Protein AF-A0A0C2FC35-F1 (afdb_monomer)

pLDDT: mean 86.85, std 11.33, range [44.44, 96.62]

Sequence (78 aa):
MAQRFTDEMVFTLQCVSCQADLRTSIAAQVVIGHYNGGQLAAFRGQCARQACGRTEVLQGAEDVLPLEERIAEWEAMG

Secondary structure (DSSP, 8-state):
---SS-HHHHBTSB-TTT--BSTT--S-EEEEEEETTEEEEEETTHHHHHHHT-SSTTTTPPPPPPHHHHHHHHHTT-

Radius of gyration: 11.83 Å; Cα contacts (8 Å, |Δi|>4): 125; chains: 1; bounding box: 30×32×28 Å

Organism: NCBI:txid183763

Foldseek 3Di:
DPDLDDVCQQLVQAASQPRDGPLPDPAFKFFLDHDPNGTGIHGPPPSSCVVNVHPPCNVPTHGDDDSVVSVVVVVVVD

Solvent-accessible surface area (backbone atoms only — not comparable to full-atom values): 4624 Å² total; per-residue (Å²): 130,84,76,92,63,55,68,52,24,33,46,39,42,20,22,74,59,76,66,47,63,48,82,83,47,90,67,60,55,27,38,77,50,74,49,98,91,27,45,29,24,18,43,62,59,68,37,37,27,64,67,65,75,37,90,67,66,74,72,87,43,49,71,59,76,57,68,69,56,37,50,51,58,53,61,72,74,112

Mean predicted aligned error: 4.65 Å

Structure (mmCIF, N/CA/C/O backbone):
data_AF-A0A0C2FC35-F1
#
_entry.id   AF-A0A0C2FC35-F1
#
loop_
_atom_site.group_PDB
_atom_site.id
_atom_site.type_symbol
_atom_site.label_atom_id
_atom_site.label_alt_id
_atom_site.label_comp_id
_atom_site.label_asym_id
_atom_site.label_entity_id
_atom_site.label_seq_id
_atom_site.pdbx_PDB_ins_code
_atom_site.Cartn_x
_atom_site.Cartn_y
_atom_site.Cartn_z
_atom_site.occupancy
_atom_site.B_iso_or_equiv
_atom_site.auth_seq_id
_atom_site.auth_comp_id
_atom_site.auth_asym_id
_atom_site.auth_atom_id
_atom_site.pdbx_PDB_model_num
ATOM 1 N N . MET A 1 1 ? -2.967 -20.013 10.195 1.00 44.44 1 MET A N 1
ATOM 2 C CA . MET A 1 1 ? -1.891 -19.472 9.334 1.00 44.44 1 MET A CA 1
ATOM 3 C C . MET A 1 1 ? -1.587 -18.073 9.830 1.00 44.44 1 MET A C 1
ATOM 5 O O . MET A 1 1 ? -2.537 -17.334 10.032 1.00 44.44 1 MET A O 1
ATOM 9 N N . ALA A 1 2 ? -0.323 -17.727 10.089 1.00 52.34 2 ALA A N 1
ATOM 10 C CA . ALA A 1 2 ? 0.028 -16.339 10.392 1.00 52.34 2 ALA A CA 1
ATOM 11 C C . ALA A 1 2 ? -0.233 -15.492 9.139 1.00 52.34 2 ALA A C 1
ATOM 13 O O . ALA A 1 2 ? 0.208 -15.866 8.049 1.00 52.34 2 ALA A O 1
ATOM 14 N N . GLN A 1 3 ? -0.998 -14.413 9.276 1.00 60.62 3 GLN A N 1
ATOM 15 C CA . GLN A 1 3 ? -1.282 -13.514 8.164 1.00 60.62 3 GLN A CA 1
ATOM 16 C C . GLN A 1 3 ? 0.025 -12.826 7.759 1.00 60.62 3 GLN A C 1
ATOM 18 O O . GLN A 1 3 ? 0.739 -12.283 8.599 1.00 60.62 3 GLN A O 1
ATOM 23 N N . ARG A 1 4 ? 0.388 -12.931 6.478 1.00 81.75 4 ARG A N 1
ATOM 24 C CA . ARG A 1 4 ? 1.663 -12.408 5.959 1.00 81.75 4 ARG A CA 1
ATOM 25 C C . ARG A 1 4 ? 1.660 -10.880 5.833 1.00 81.75 4 ARG A C 1
ATOM 27 O O . ARG A 1 4 ? 2.730 -10.281 5.866 1.00 81.75 4 ARG A O 1
ATOM 34 N N . PHE A 1 5 ? 0.481 -10.282 5.680 1.00 90.06 5 PHE A N 1
ATOM 35 C CA . PHE A 1 5 ? 0.270 -8.847 5.511 1.00 90.06 5 PHE A CA 1
ATOM 36 C C . PHE A 1 5 ? -0.775 -8.372 6.516 1.00 90.06 5 PHE A C 1
ATOM 38 O O . PHE A 1 5 ? -1.750 -9.085 6.753 1.00 90.06 5 PHE A O 1
ATOM 45 N N . THR A 1 6 ? -0.546 -7.207 7.116 1.00 93.06 6 THR A N 1
ATOM 46 C CA . THR A 1 6 ? -1.531 -6.559 7.990 1.00 93.06 6 THR A CA 1
ATOM 47 C C . THR A 1 6 ? -2.698 -6.043 7.163 1.00 93.06 6 THR A C 1
ATOM 49 O O . THR A 1 6 ? -2.565 -5.862 5.949 1.00 93.06 6 THR A O 1
ATOM 52 N N . ASP A 1 7 ? -3.828 -5.772 7.805 1.00 93.12 7 ASP A N 1
ATOM 53 C CA . ASP A 1 7 ? -4.964 -5.205 7.091 1.00 93.12 7 ASP A CA 1
ATOM 54 C C . ASP A 1 7 ? -4.588 -3.815 6.537 1.00 93.12 7 ASP A C 1
ATOM 56 O O . ASP A 1 7 ? -4.829 -3.543 5.366 1.00 93.12 7 ASP A O 1
ATOM 60 N N . GLU A 1 8 ? -3.816 -2.992 7.257 1.00 94.50 8 GLU A N 1
ATOM 61 C CA . GLU A 1 8 ? -3.312 -1.711 6.735 1.00 94.50 8 GLU A CA 1
ATOM 62 C C . GLU A 1 8 ? -2.480 -1.860 5.451 1.00 94.50 8 GLU A C 1
ATOM 64 O O . GLU A 1 8 ? -2.489 -0.968 4.604 1.00 94.50 8 GLU A O 1
ATOM 69 N N . MET A 1 9 ? -1.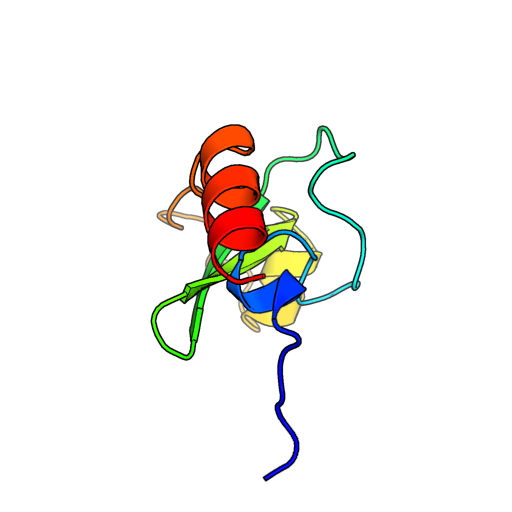765 -2.973 5.265 1.00 95.31 9 MET A N 1
ATOM 70 C CA . MET A 1 9 ? -1.068 -3.255 4.005 1.00 95.31 9 MET A CA 1
ATOM 71 C C . MET A 1 9 ? -2.036 -3.614 2.872 1.00 95.31 9 MET A C 1
ATOM 73 O O . MET A 1 9 ? -1.778 -3.238 1.731 1.00 95.31 9 MET A O 1
ATOM 77 N N . VAL A 1 10 ? -3.128 -4.321 3.180 1.00 93.94 10 VAL A N 1
ATOM 78 C CA . VAL A 1 10 ? -4.170 -4.761 2.230 1.00 93.94 10 VAL A CA 1
ATOM 79 C C . VAL A 1 10 ? -5.080 -3.612 1.787 1.00 93.94 10 VAL A C 1
ATOM 81 O O . VAL A 1 10 ? -5.554 -3.606 0.654 1.00 93.94 10 VAL A O 1
ATOM 84 N N . PHE A 1 11 ? -5.259 -2.601 2.637 1.00 94.06 11 PHE A N 1
ATOM 85 C CA . PHE A 1 11 ? -5.899 -1.328 2.280 1.00 94.06 11 PHE A CA 1
ATOM 86 C C . PHE A 1 11 ? -4.898 -0.309 1.728 1.00 94.06 11 PHE A C 1
ATOM 88 O O . 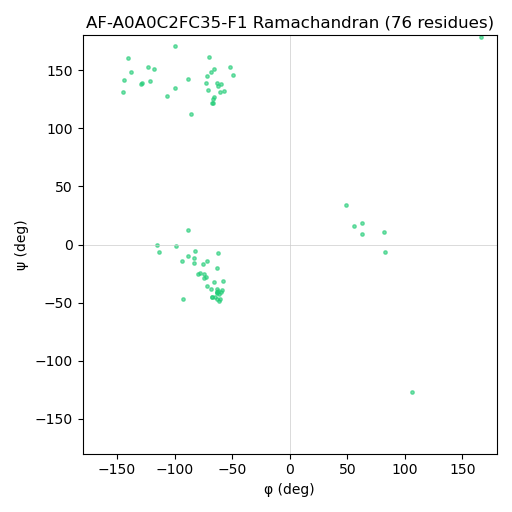PHE A 1 11 ? -5.189 0.879 1.598 1.00 94.06 11 PHE A O 1
ATOM 95 N N . THR A 1 12 ? -3.684 -0.756 1.397 1.00 95.69 12 THR A N 1
ATOM 96 C CA . THR A 1 12 ? -2.582 0.064 0.888 1.00 95.69 12 THR A CA 1
ATOM 97 C C . THR A 1 12 ? -2.189 1.238 1.783 1.00 95.69 12 THR A C 1
ATOM 99 O O . THR A 1 12 ? -1.465 2.109 1.336 1.00 95.69 12 THR A O 1
ATOM 102 N N . LEU A 1 13 ? -2.585 1.307 3.052 1.00 95.88 13 LEU A N 1
ATOM 103 C CA . LEU A 1 13 ? -2.217 2.389 3.978 1.00 95.88 13 LEU A CA 1
ATOM 104 C C . LEU A 1 13 ? -0.773 2.279 4.482 1.00 95.88 13 LEU A C 1
ATOM 106 O O . LEU A 1 13 ? -0.209 3.259 4.967 1.00 95.88 13 LEU A O 1
ATOM 110 N N . GLN A 1 14 ? -0.154 1.111 4.326 1.00 96.62 14 GLN A N 1
ATOM 111 C CA . GLN A 1 14 ? 1.210 0.843 4.757 1.00 96.62 14 GLN A CA 1
ATOM 112 C C . GLN A 1 14 ? 2.048 0.228 3.631 1.00 96.62 14 GLN A C 1
ATOM 114 O O . GLN A 1 14 ? 1.598 -0.657 2.904 1.00 96.62 14 GLN A O 1
ATOM 119 N N . CYS A 1 15 ? 3.300 0.672 3.498 1.00 95.44 15 CYS A N 1
ATOM 120 C CA . CYS A 1 15 ? 4.226 0.114 2.520 1.00 95.44 15 CYS A CA 1
ATOM 121 C C . CYS A 1 15 ? 4.568 -1.330 2.892 1.00 95.44 15 CYS A C 1
ATOM 123 O O . CYS A 1 15 ? 5.178 -1.583 3.930 1.00 95.44 15 CYS A O 1
ATOM 125 N N . VAL A 1 16 ? 4.294 -2.273 1.998 1.00 93.75 16 VAL A N 1
ATOM 126 C CA . VAL A 1 16 ? 4.598 -3.699 2.216 1.00 93.75 16 VAL A CA 1
ATOM 127 C C . VAL A 1 16 ? 6.090 -4.018 2.362 1.00 93.75 16 VAL A C 1
ATOM 129 O O . VAL A 1 16 ? 6.445 -5.064 2.895 1.00 93.75 16 VAL A O 1
ATOM 132 N N . SER A 1 17 ? 6.977 -3.134 1.886 1.00 93.50 17 SER A N 1
ATOM 133 C CA . SER A 1 17 ? 8.429 -3.345 1.944 1.00 93.50 17 SER A CA 1
ATOM 134 C C . SER A 1 17 ? 9.069 -2.736 3.187 1.00 93.50 17 SER A C 1
ATOM 136 O O . SER A 1 17 ? 9.914 -3.376 3.804 1.00 93.50 17 SER A O 1
ATOM 138 N N . CYS A 1 18 ? 8.735 -1.485 3.518 1.00 94.19 18 CYS A N 1
ATOM 139 C CA . CYS A 1 18 ? 9.399 -0.734 4.589 1.00 94.19 18 CYS A CA 1
ATOM 140 C C . CYS A 1 18 ? 8.483 -0.390 5.764 1.00 94.19 18 CYS A C 1
ATOM 142 O O . CYS A 1 18 ? 8.942 0.242 6.709 1.00 94.19 18 CYS A O 1
ATOM 144 N N . GLN A 1 19 ? 7.208 -0.783 5.707 1.00 94.69 19 GLN A N 1
ATOM 145 C CA . GLN A 1 19 ? 6.219 -0.590 6.769 1.00 94.69 19 GLN A CA 1
ATOM 146 C C . GLN A 1 19 ? 5.902 0.875 7.105 1.00 94.69 19 GLN A C 1
ATOM 148 O O . GLN A 1 19 ? 5.187 1.143 8.066 1.00 94.69 19 GLN A O 1
ATOM 153 N N . ALA A 1 20 ? 6.391 1.827 6.310 1.00 95.81 20 ALA A N 1
ATOM 154 C CA . ALA A 1 20 ? 6.060 3.234 6.474 1.00 95.81 20 ALA A CA 1
ATOM 155 C C . ALA A 1 20 ? 4.589 3.508 6.133 1.00 95.81 20 ALA A C 1
ATOM 157 O O . ALA A 1 20 ? 4.017 2.869 5.245 1.00 95.81 20 ALA A O 1
ATOM 158 N N . ASP A 1 21 ? 4.023 4.498 6.817 1.00 95.19 21 ASP A N 1
ATOM 159 C CA . ASP A 1 21 ? 2.679 5.003 6.562 1.00 95.19 21 ASP A CA 1
ATOM 160 C C . ASP A 1 21 ? 2.623 5.705 5.198 1.00 95.19 21 ASP A C 1
ATOM 162 O O . ASP A 1 21 ? 3.372 6.647 4.924 1.00 95.19 21 ASP A O 1
ATOM 166 N N . LEU A 1 22 ? 1.746 5.222 4.322 1.00 93.25 22 LEU A N 1
ATOM 167 C CA . LEU A 1 22 ? 1.567 5.751 2.975 1.00 93.25 22 LEU A CA 1
ATOM 168 C C . LEU A 1 22 ? 0.635 6.967 2.934 1.00 93.25 22 LEU A C 1
ATOM 170 O O . LEU A 1 22 ? 0.656 7.701 1.946 1.00 93.25 22 LEU A O 1
ATOM 174 N N . ARG A 1 23 ? -0.141 7.220 3.992 1.00 93.62 23 ARG A N 1
ATOM 175 C CA . ARG A 1 23 ? -1.096 8.338 4.078 1.00 93.62 23 ARG A CA 1
ATOM 176 C C . ARG A 1 23 ? -0.400 9.685 4.248 1.00 93.62 23 ARG A C 1
ATOM 178 O O . ARG A 1 23 ? -0.926 10.715 3.852 1.00 93.62 23 ARG A O 1
ATOM 185 N N . THR A 1 24 ? 0.787 9.678 4.848 1.00 91.38 24 THR A N 1
ATOM 186 C CA . THR A 1 24 ? 1.546 10.893 5.187 1.00 91.38 24 THR A CA 1
ATOM 187 C C . THR A 1 24 ? 2.644 11.218 4.176 1.00 91.38 24 THR A C 1
ATOM 189 O O . THR A 1 24 ? 3.356 12.212 4.321 1.00 91.38 24 THR A O 1
ATOM 192 N N . SER A 1 25 ? 2.804 10.386 3.147 1.00 87.44 25 SER A N 1
ATOM 193 C CA . SER A 1 25 ? 3.901 10.494 2.195 1.00 87.44 25 SER A CA 1
ATOM 194 C C . SER A 1 25 ? 3.476 11.186 0.906 1.00 87.44 25 SER A C 1
ATOM 196 O O . SER A 1 25 ? 2.476 10.826 0.295 1.00 87.44 25 SER A O 1
ATOM 198 N N . ILE A 1 26 ? 4.306 12.120 0.435 1.00 87.44 26 ILE A N 1
ATOM 199 C CA . ILE A 1 26 ? 4.187 12.719 -0.906 1.00 87.44 26 ILE A CA 1
ATOM 200 C C . ILE A 1 26 ? 4.824 11.849 -2.001 1.00 87.44 26 ILE A C 1
ATOM 202 O O . ILE A 1 26 ? 4.780 12.196 -3.181 1.00 87.44 26 IL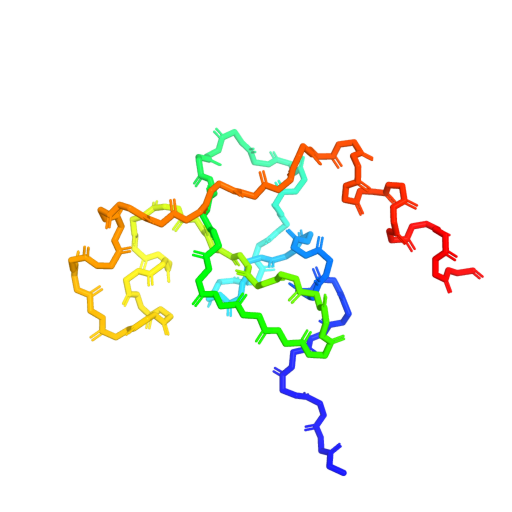E A O 1
ATOM 206 N N . ALA A 1 27 ? 5.494 10.756 -1.624 1.00 88.25 27 ALA A N 1
ATOM 207 C CA . ALA A 1 27 ? 6.165 9.890 -2.580 1.00 88.25 27 ALA A CA 1
ATOM 208 C C . ALA A 1 27 ? 5.141 9.086 -3.385 1.00 88.25 27 ALA A C 1
ATOM 210 O O . ALA A 1 27 ? 4.181 8.550 -2.831 1.00 88.25 27 ALA A O 1
ATOM 211 N N . ALA A 1 28 ? 5.396 8.948 -4.688 1.00 89.81 28 ALA A N 1
ATOM 212 C CA . ALA A 1 28 ? 4.564 8.140 -5.567 1.00 89.81 28 ALA A CA 1
ATOM 213 C C . ALA A 1 28 ? 4.521 6.677 -5.097 1.00 89.81 28 ALA A C 1
ATOM 215 O O . ALA A 1 28 ? 5.541 6.087 -4.724 1.00 89.81 28 ALA A O 1
ATOM 216 N N . GLN A 1 29 ? 3.333 6.088 -5.153 1.00 92.19 29 GLN A N 1
ATOM 217 C CA . GLN A 1 29 ? 3.034 4.729 -4.712 1.00 92.19 29 GLN A CA 1
ATOM 218 C C . GLN A 1 29 ? 2.567 3.915 -5.916 1.00 92.19 29 GLN A C 1
ATOM 220 O O . GLN A 1 29 ? 2.031 4.474 -6.869 1.00 92.19 29 GLN A O 1
ATOM 225 N N . VAL A 1 30 ? 2.809 2.610 -5.896 1.00 92.50 30 VAL A N 1
ATOM 226 C CA . VAL A 1 30 ? 2.366 1.694 -6.954 1.00 92.50 30 VAL A CA 1
ATOM 227 C C . VAL A 1 30 ? 1.829 0.417 -6.343 1.00 92.50 30 VAL A C 1
ATOM 229 O O . VAL A 1 30 ? 2.334 -0.035 -5.307 1.00 92.50 30 VAL A O 1
ATOM 232 N N . VAL A 1 31 ? 0.851 -0.179 -7.015 1.00 93.12 31 VAL A N 1
ATOM 233 C CA . VAL A 1 31 ? 0.384 -1.525 -6.701 1.00 93.12 31 VAL A CA 1
ATOM 234 C C . VAL A 1 31 ? 1.462 -2.522 -7.120 1.00 93.12 31 VAL A C 1
ATOM 236 O O . VAL A 1 31 ? 2.030 -2.448 -8.211 1.00 93.12 31 VAL A O 1
ATOM 239 N N . ILE A 1 32 ? 1.769 -3.453 -6.225 1.00 91.19 32 ILE A N 1
ATOM 240 C CA . ILE A 1 32 ? 2.753 -4.519 -6.441 1.00 91.19 32 ILE A CA 1
ATOM 241 C C . ILE A 1 32 ? 2.117 -5.915 -6.476 1.00 91.19 32 ILE A C 1
ATOM 243 O O . ILE A 1 32 ? 2.801 -6.906 -6.728 1.00 91.19 32 ILE A O 1
ATOM 247 N N . GLY A 1 33 ? 0.820 -6.000 -6.188 1.00 90.06 33 GLY A N 1
ATOM 248 C CA . GLY A 1 33 ? 0.053 -7.234 -6.195 1.00 90.06 33 GLY A CA 1
ATOM 249 C C . GLY A 1 33 ? -1.292 -7.073 -5.498 1.00 90.06 33 GLY A C 1
ATOM 250 O O . GLY A 1 33 ? -1.603 -6.019 -4.950 1.00 90.06 33 GLY A O 1
ATOM 251 N N . HIS A 1 34 ? -2.059 -8.157 -5.491 1.00 90.38 34 HIS A N 1
ATOM 252 C CA . HIS A 1 34 ? -3.358 -8.239 -4.834 1.00 90.38 34 HIS A CA 1
ATOM 253 C C . HIS A 1 34 ? -3.342 -9.361 -3.792 1.00 90.38 34 HIS A C 1
ATOM 255 O O . HIS A 1 34 ? -2.750 -10.421 -4.022 1.00 90.38 34 HIS A O 1
ATOM 261 N N . TYR A 1 35 ? -3.979 -9.141 -2.644 1.00 90.31 35 TYR A N 1
ATOM 262 C CA . TYR A 1 35 ? -4.075 -10.123 -1.564 1.00 90.31 35 TYR A CA 1
ATOM 263 C C . TYR A 1 35 ? -5.424 -10.017 -0.857 1.00 90.31 35 TYR A C 1
ATOM 265 O O . TYR A 1 35 ? -5.845 -8.925 -0.501 1.00 90.31 35 TYR A O 1
ATOM 273 N N . ASN A 1 36 ? -6.102 -11.154 -0.658 1.00 88.12 36 ASN A N 1
ATOM 274 C CA . ASN A 1 36 ? -7.438 -11.228 -0.046 1.00 88.12 36 ASN A CA 1
ATOM 275 C C . ASN A 1 36 ? -8.462 -10.236 -0.637 1.00 88.12 36 ASN A C 1
ATOM 277 O O . ASN A 1 36 ? -9.324 -9.733 0.071 1.00 88.12 36 ASN A O 1
ATOM 281 N N . GLY A 1 37 ? -8.369 -9.960 -1.941 1.00 85.44 37 GLY A N 1
ATOM 282 C CA . GLY A 1 37 ? -9.252 -9.015 -2.628 1.00 85.44 37 GLY A CA 1
ATOM 283 C C . GLY A 1 37 ? -8.857 -7.540 -2.497 1.00 85.44 37 GLY A C 1
ATOM 284 O O . GLY A 1 37 ? -9.452 -6.725 -3.189 1.00 85.44 37 GLY A O 1
ATOM 285 N N . GLY A 1 38 ? -7.845 -7.201 -1.691 1.00 88.19 38 GLY A N 1
ATOM 286 C CA . GLY A 1 38 ? -7.288 -5.850 -1.593 1.00 88.19 38 GLY A CA 1
ATOM 287 C C . GLY A 1 38 ? -5.994 -5.657 -2.389 1.00 88.19 38 GLY A C 1
ATOM 288 O O . GLY A 1 38 ? -5.390 -6.615 -2.893 1.00 88.19 38 GLY A O 1
ATOM 289 N N . GLN A 1 39 ? -5.562 -4.400 -2.490 1.00 92.25 39 GLN A N 1
ATOM 290 C CA . GLN A 1 39 ? -4.322 -3.993 -3.150 1.00 92.25 39 GLN A CA 1
ATOM 291 C C . GLN A 1 39 ? -3.146 -4.015 -2.167 1.00 92.25 39 GLN A C 1
ATOM 293 O O . GLN A 1 39 ? -3.256 -3.634 -1.009 1.00 92.25 39 GLN A O 1
ATOM 298 N N . LEU A 1 40 ? -1.976 -4.435 -2.639 1.00 93.50 40 LEU A N 1
ATOM 299 C CA . LEU A 1 40 ? -0.717 -4.282 -1.918 1.00 93.50 40 LEU A CA 1
ATOM 300 C C . LEU A 1 40 ? 0.106 -3.197 -2.596 1.00 93.50 40 LEU A C 1
ATOM 302 O O . LEU A 1 40 ? 0.357 -3.278 -3.798 1.00 93.50 40 LEU A O 1
ATOM 306 N N . ALA A 1 41 ? 0.571 -2.216 -1.825 1.00 94.25 41 ALA A N 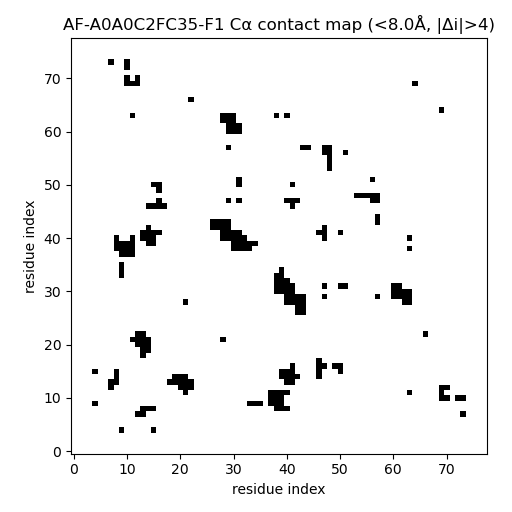1
ATOM 307 C CA . ALA A 1 41 ? 1.300 -1.074 -2.361 1.00 94.25 41 ALA A CA 1
ATOM 308 C C . ALA A 1 41 ? 2.693 -0.900 -1.749 1.00 94.25 41 ALA A C 1
ATOM 310 O O . ALA A 1 41 ? 2.975 -1.267 -0.604 1.00 94.25 41 ALA A O 1
ATOM 311 N N . ALA A 1 42 ? 3.576 -0.288 -2.531 1.00 94.12 42 ALA A N 1
ATOM 312 C CA . ALA A 1 42 ? 4.900 0.124 -2.096 1.00 94.12 42 ALA A CA 1
ATOM 313 C C . ALA A 1 42 ? 5.264 1.485 -2.695 1.00 94.12 42 ALA A C 1
ATOM 315 O O . ALA A 1 42 ? 4.723 1.895 -3.724 1.00 94.12 42 ALA A O 1
ATOM 316 N N . PHE A 1 43 ? 6.241 2.171 -2.095 1.00 93.06 43 PHE A N 1
ATOM 317 C CA . PHE A 1 43 ? 6.822 3.347 -2.737 1.00 93.06 43 PHE A CA 1
ATOM 318 C C . PHE A 1 43 ? 7.456 2.973 -4.077 1.00 93.06 43 PHE A C 1
ATOM 320 O O . PHE A 1 43 ? 8.259 2.031 -4.168 1.00 93.06 43 PHE A O 1
ATOM 327 N N . ARG A 1 44 ? 7.122 3.750 -5.113 1.00 89.88 44 ARG A N 1
ATOM 328 C CA . ARG A 1 44 ? 7.724 3.635 -6.440 1.00 89.88 44 ARG A CA 1
ATOM 329 C C . ARG A 1 44 ? 9.240 3.795 -6.303 1.00 89.88 44 ARG A C 1
ATOM 331 O O . ARG A 1 44 ? 9.731 4.710 -5.648 1.00 89.88 44 ARG A O 1
ATOM 338 N N . GLY A 1 45 ? 9.994 2.890 -6.923 1.00 88.44 45 GLY A N 1
ATOM 339 C CA . GLY A 1 45 ? 11.451 2.836 -6.797 1.00 88.44 45 GLY A CA 1
ATOM 340 C C . GLY A 1 45 ? 11.906 1.675 -5.918 1.00 88.44 45 GLY A C 1
ATOM 341 O O . GLY A 1 45 ? 11.569 0.528 -6.201 1.00 88.44 45 GLY A O 1
ATOM 342 N N . GLN A 1 46 ? 12.721 1.949 -4.896 1.00 89.44 46 GLN A N 1
ATOM 343 C CA . GLN A 1 46 ? 13.421 0.903 -4.140 1.00 89.44 46 GLN A CA 1
ATOM 344 C C . GLN A 1 46 ? 12.473 -0.084 -3.448 1.00 89.44 46 GLN A C 1
ATOM 346 O O . GLN A 1 46 ? 12.676 -1.286 -3.589 1.00 89.44 46 GLN A O 1
ATOM 351 N N . CYS A 1 47 ? 11.433 0.400 -2.760 1.00 92.62 47 CYS A N 1
ATOM 352 C CA . CYS A 1 47 ? 10.495 -0.464 -2.035 1.00 92.62 47 CYS A CA 1
ATOM 353 C C . CYS A 1 47 ? 9.766 -1.422 -2.985 1.00 92.62 47 CYS A C 1
ATOM 355 O O . CYS A 1 47 ? 9.746 -2.627 -2.758 1.00 92.62 47 CYS A O 1
ATOM 357 N N . ALA A 1 48 ? 9.229 -0.906 -4.091 1.00 90.31 48 ALA A N 1
ATOM 358 C CA . ALA A 1 48 ? 8.579 -1.736 -5.099 1.00 90.31 48 ALA A CA 1
ATOM 359 C C . ALA A 1 48 ? 9.546 -2.741 -5.756 1.00 90.31 48 ALA A C 1
ATOM 361 O O . ALA A 1 48 ? 9.201 -3.906 -5.927 1.00 90.31 48 ALA A O 1
ATOM 362 N N . ARG A 1 49 ? 10.790 -2.342 -6.067 1.00 88.44 49 ARG A N 1
ATOM 363 C CA . ARG A 1 49 ? 11.801 -3.264 -6.625 1.00 88.44 49 ARG A CA 1
ATOM 364 C C . ARG A 1 49 ? 12.167 -4.385 -5.656 1.00 88.44 49 ARG A C 1
ATOM 366 O O . ARG A 1 49 ? 12.309 -5.529 -6.081 1.00 88.44 49 ARG A O 1
ATOM 373 N N . GLN A 1 50 ? 12.327 -4.055 -4.374 1.00 88.38 50 GLN A N 1
ATOM 374 C CA . GLN A 1 50 ? 12.618 -5.028 -3.322 1.00 88.38 50 GLN A CA 1
ATOM 375 C C . GLN A 1 50 ? 11.454 -6.003 -3.140 1.00 88.38 50 GLN A C 1
ATOM 377 O O . GLN A 1 50 ? 11.683 -7.208 -3.096 1.00 88.38 50 GLN A O 1
ATOM 382 N N . ALA A 1 51 ? 10.220 -5.498 -3.098 1.00 86.50 51 ALA A N 1
ATOM 383 C CA . ALA A 1 51 ? 9.037 -6.329 -2.910 1.00 86.50 51 ALA A CA 1
ATOM 384 C C . ALA A 1 51 ? 8.747 -7.248 -4.111 1.00 86.50 51 ALA A C 1
ATOM 386 O O . ALA A 1 51 ? 8.377 -8.403 -3.919 1.00 86.50 51 ALA A O 1
ATOM 387 N N . CYS A 1 52 ? 8.961 -6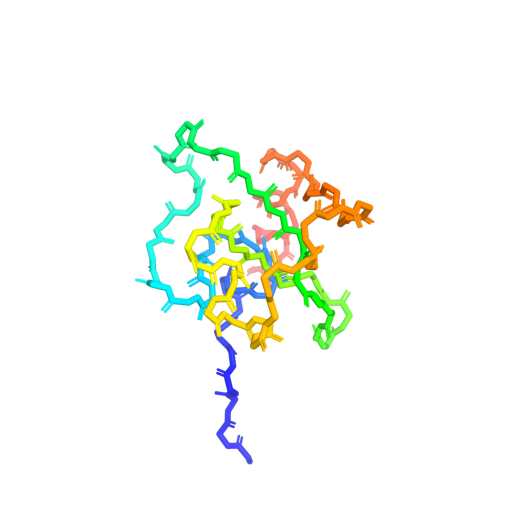.770 -5.341 1.00 83.06 52 CYS A N 1
ATOM 388 C CA . CYS A 1 52 ? 8.682 -7.536 -6.561 1.00 83.06 52 CYS A CA 1
ATOM 389 C C . CYS A 1 52 ? 9.853 -8.412 -7.035 1.00 83.06 52 CYS A C 1
ATOM 391 O O . CYS A 1 52 ? 9.696 -9.191 -7.975 1.00 83.06 52 CYS A O 1
ATOM 393 N N . GLY A 1 53 ? 11.048 -8.255 -6.454 1.00 74.88 53 GLY A N 1
ATOM 394 C CA . GLY A 1 53 ? 12.255 -8.981 -6.866 1.00 74.88 53 GLY A CA 1
ATOM 395 C C . GLY A 1 53 ? 12.716 -8.683 -8.300 1.00 74.88 53 GLY A C 1
ATOM 396 O O . GLY A 1 53 ? 13.456 -9.473 -8.883 1.00 74.88 53 GLY A O 1
ATOM 397 N N . ARG A 1 54 ? 12.264 -7.573 -8.899 1.00 65.94 54 ARG A N 1
ATOM 398 C CA . ARG A 1 54 ? 12.559 -7.188 -10.288 1.00 65.94 54 ARG A CA 1
ATOM 399 C C . ARG A 1 54 ? 12.707 -5.676 -10.416 1.00 65.94 54 ARG A C 1
ATOM 401 O O . ARG A 1 54 ? 11.953 -4.906 -9.827 1.00 65.94 54 ARG A O 1
ATOM 408 N N . THR A 1 55 ? 13.660 -5.245 -11.234 1.00 60.53 55 THR A N 1
ATOM 409 C CA . THR A 1 55 ? 13.956 -3.828 -11.499 1.00 60.53 55 THR A CA 1
ATOM 410 C C . THR A 1 55 ? 12.971 -3.167 -12.466 1.00 60.53 55 THR A C 1
ATOM 412 O O . THR A 1 55 ? 12.791 -1.951 -12.402 1.00 60.53 55 THR A O 1
ATOM 415 N N . GLU A 1 56 ? 12.320 -3.965 -13.317 1.00 61.69 56 GLU A N 1
ATOM 416 C CA . GLU A 1 56 ? 11.495 -3.526 -14.456 1.00 61.69 56 GLU A CA 1
ATOM 417 C C . GLU A 1 56 ? 9.999 -3.385 -14.131 1.00 61.69 56 GLU A C 1
ATOM 419 O O . GLU A 1 56 ? 9.272 -2.734 -14.874 1.00 61.69 56 GLU A O 1
ATOM 424 N N . VAL A 1 57 ? 9.538 -3.927 -12.995 1.00 59.44 57 VAL A N 1
ATOM 425 C CA . VAL A 1 57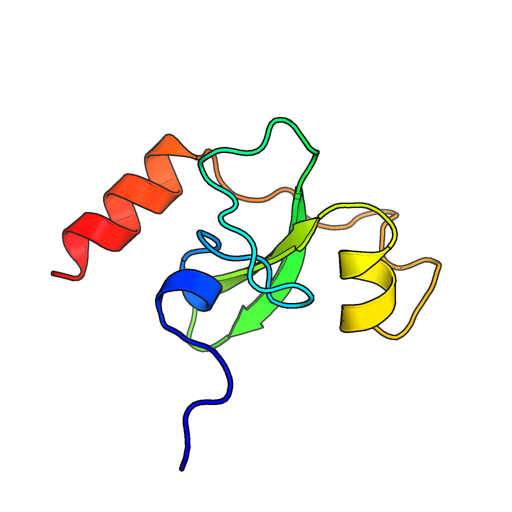 ? 8.104 -4.057 -12.631 1.00 59.44 57 VAL A CA 1
ATOM 426 C C . VAL A 1 57 ? 7.361 -2.718 -12.493 1.00 59.44 57 VAL A C 1
ATOM 428 O O . VAL A 1 57 ? 6.145 -2.687 -12.390 1.00 59.44 57 VAL A O 1
ATOM 431 N N . LEU A 1 58 ? 8.061 -1.585 -12.553 1.00 65.25 58 LEU A N 1
ATOM 432 C CA . LEU A 1 58 ? 7.449 -0.257 -12.453 1.00 65.25 58 LEU A CA 1
ATOM 433 C C . LEU A 1 58 ? 6.870 0.280 -13.770 1.00 65.25 58 LEU A C 1
ATOM 435 O O . LEU A 1 58 ? 6.181 1.306 -13.747 1.00 65.25 58 LEU A O 1
ATOM 439 N N . GLN A 1 59 ? 7.169 -0.352 -14.908 1.00 67.56 59 GLN A 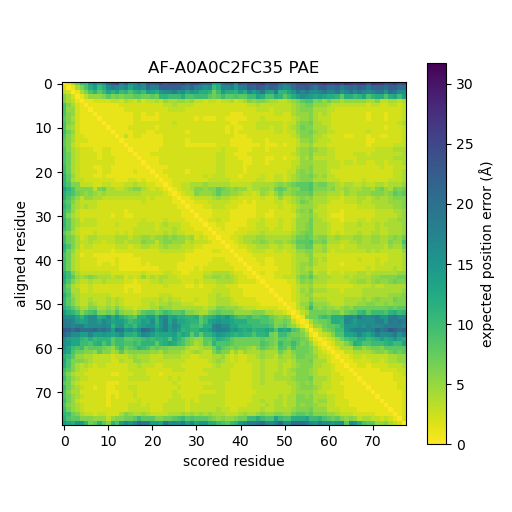N 1
ATOM 440 C CA . GLN A 1 59 ? 6.574 0.009 -16.195 1.00 67.56 59 GLN A CA 1
ATOM 441 C C . GLN A 1 59 ? 5.240 -0.724 -16.360 1.00 67.56 59 GLN A C 1
ATOM 443 O O . GLN A 1 59 ? 5.214 -1.944 -16.463 1.00 67.56 59 GLN A O 1
ATOM 448 N N . GLY A 1 60 ? 4.137 0.029 -16.359 1.00 68.00 60 GLY A N 1
ATOM 449 C CA . GLY A 1 60 ? 2.784 -0.532 -16.432 1.00 68.00 60 GLY A CA 1
ATOM 450 C C . GLY A 1 60 ? 2.219 -1.022 -15.095 1.00 68.00 60 GLY A C 1
ATOM 451 O O . GLY A 1 60 ? 1.188 -1.683 -15.098 1.00 68.00 60 GLY A O 1
ATOM 452 N N . ALA A 1 61 ? 2.877 -0.710 -13.971 1.00 79.50 61 ALA A N 1
ATOM 453 C CA . ALA A 1 61 ? 2.294 -0.933 -12.652 1.00 79.50 61 ALA A CA 1
ATOM 454 C C . ALA A 1 61 ? 1.022 -0.096 -12.493 1.00 79.50 61 ALA A C 1
ATOM 456 O O . ALA A 1 61 ? 1.014 1.082 -12.861 1.00 79.50 61 ALA A O 1
ATOM 457 N N . GLU A 1 62 ? -0.014 -0.714 -11.932 1.00 84.50 62 GLU A N 1
ATOM 458 C CA . GLU A 1 62 ? -1.260 -0.038 -11.599 1.00 84.50 62 GLU A CA 1
ATOM 459 C C . GLU A 1 62 ? -0.996 1.039 -10.540 1.00 84.50 62 GLU A C 1
ATOM 461 O O . GLU A 1 62 ? -0.213 0.850 -9.595 1.00 84.50 62 GLU A O 1
ATOM 466 N N . ASP A 1 63 ? -1.644 2.185 -10.721 1.00 87.44 63 ASP A N 1
ATOM 467 C CA . ASP A 1 63 ? -1.676 3.208 -9.692 1.00 87.44 63 ASP A CA 1
ATOM 468 C C . ASP A 1 63 ? -2.572 2.729 -8.546 1.00 87.44 63 ASP A C 1
ATOM 470 O O . ASP A 1 63 ? -3.562 2.022 -8.744 1.00 87.44 63 ASP A O 1
ATOM 474 N N . VAL A 1 64 ? -2.198 3.097 -7.324 1.00 89.69 64 VAL A N 1
ATOM 475 C CA . VAL A 1 64 ? -3.068 2.885 -6.165 1.00 89.69 64 VAL A CA 1
ATOM 476 C C . VAL A 1 64 ? -4.315 3.746 -6.290 1.00 89.69 64 VAL A C 1
ATOM 478 O O . VAL A 1 64 ? -4.253 4.853 -6.833 1.00 89.69 64 VAL A O 1
ATOM 481 N N . LEU A 1 65 ? -5.416 3.267 -5.710 1.00 90.56 65 LEU A N 1
ATOM 482 C CA . LEU A 1 65 ? -6.608 4.087 -5.521 1.00 90.56 65 LEU A CA 1
ATOM 483 C C . LEU A 1 65 ? -6.267 5.418 -4.812 1.00 90.56 65 LEU A C 1
ATOM 485 O O . LEU A 1 65 ? -5.285 5.487 -4.051 1.00 90.56 65 LEU A O 1
ATOM 489 N N . PRO A 1 66 ? -7.061 6.482 -5.044 1.00 92.12 66 PRO A N 1
ATOM 490 C CA . PRO A 1 66 ? -6.946 7.736 -4.308 1.00 92.12 66 PRO A CA 1
ATOM 491 C C . PRO A 1 66 ? -6.896 7.513 -2.793 1.00 92.12 66 PRO A C 1
ATOM 493 O O . PRO A 1 66 ? -7.521 6.598 -2.253 1.00 92.12 66 PRO A O 1
ATOM 496 N N . LEU A 1 67 ? -6.133 8.354 -2.092 1.00 91.88 67 LEU A N 1
ATOM 497 C CA . LEU A 1 67 ? -5.916 8.205 -0.652 1.00 91.88 67 LEU A CA 1
ATOM 498 C C . LEU A 1 67 ? -7.236 8.251 0.128 1.00 91.88 67 LEU A C 1
ATOM 500 O O . LEU A 1 67 ? -7.421 7.486 1.072 1.00 91.88 67 LEU A O 1
ATOM 504 N N . GLU A 1 68 ? -8.147 9.128 -0.280 1.00 94.12 68 GLU A N 1
ATOM 505 C CA . GLU A 1 68 ? -9.452 9.306 0.347 1.00 94.12 68 GLU A CA 1
ATOM 506 C C . GLU A 1 68 ? -10.303 8.034 0.255 1.00 94.12 68 GLU A C 1
ATOM 508 O O . GLU A 1 68 ? -10.951 7.661 1.228 1.00 94.12 68 GLU A O 1
ATOM 513 N N . GLU A 1 69 ? -10.258 7.340 -0.884 1.00 94.00 69 GLU A N 1
ATOM 514 C CA . GLU A 1 69 ? -10.987 6.086 -1.100 1.00 94.00 69 GLU A CA 1
ATOM 515 C C . GLU A 1 69 ? -10.425 4.967 -0.221 1.00 94.00 69 GLU A C 1
ATOM 517 O O . GLU A 1 69 ? -11.170 4.306 0.495 1.00 94.00 69 GLU A O 1
ATOM 522 N N . ARG A 1 7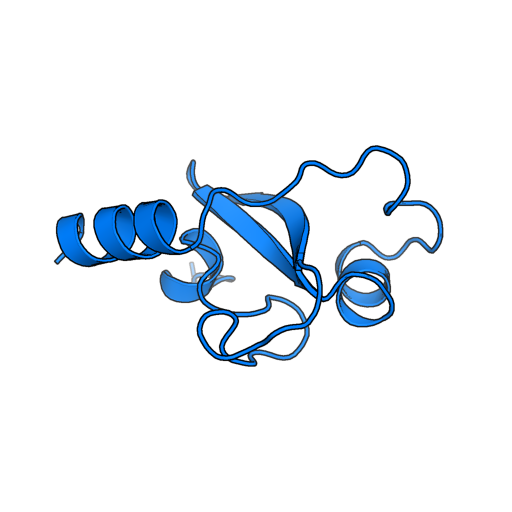0 ? -9.097 4.837 -0.165 1.00 94.31 70 ARG A N 1
ATOM 523 C CA . ARG A 1 70 ? -8.416 3.847 0.688 1.00 94.31 70 ARG A CA 1
ATOM 524 C C . ARG A 1 70 ? -8.730 4.032 2.170 1.00 94.31 70 ARG A C 1
ATOM 526 O O . ARG A 1 70 ? -8.889 3.055 2.897 1.00 94.31 70 ARG A O 1
ATOM 533 N N . ILE A 1 71 ? -8.781 5.285 2.629 1.00 94.19 71 ILE A N 1
ATOM 534 C CA . ILE A 1 71 ? -9.150 5.614 4.011 1.00 94.19 71 ILE A CA 1
ATOM 535 C C . ILE A 1 71 ? -10.620 5.272 4.258 1.00 94.19 71 ILE A C 1
ATOM 537 O O . ILE A 1 71 ? -10.919 4.640 5.265 1.00 94.19 71 ILE A O 1
ATOM 541 N N . ALA A 1 72 ? -11.517 5.630 3.337 1.00 94.44 72 ALA A N 1
ATOM 542 C CA . ALA A 1 72 ? -12.938 5.323 3.470 1.00 94.44 72 ALA A CA 1
ATOM 543 C C . ALA A 1 72 ? -13.203 3.808 3.526 1.00 94.44 72 ALA A C 1
ATOM 545 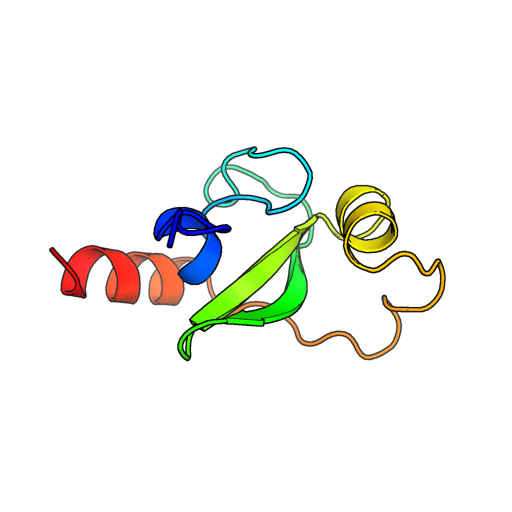O O . ALA A 1 72 ? -13.978 3.351 4.365 1.00 94.44 72 ALA A O 1
ATOM 546 N N . GLU A 1 73 ? -12.539 3.018 2.679 1.00 92.81 73 GLU A N 1
ATOM 547 C CA . GLU A 1 73 ? -12.639 1.555 2.694 1.00 92.81 73 GLU A CA 1
ATOM 548 C C . GLU A 1 73 ? -12.113 0.952 4.004 1.00 92.81 73 GLU A C 1
ATOM 550 O O . GLU A 1 73 ? -12.736 0.048 4.561 1.00 92.81 73 GLU A O 1
ATOM 555 N N . TRP A 1 74 ? -10.997 1.473 4.523 1.00 92.94 74 TRP A N 1
ATOM 556 C CA . TRP A 1 74 ? -10.436 1.059 5.810 1.00 92.94 74 TRP A CA 1
ATOM 557 C C . TRP A 1 74 ? -11.378 1.356 6.979 1.00 92.94 74 TRP A C 1
ATOM 559 O O . TRP A 1 74 ? -11.613 0.498 7.827 1.00 92.94 74 TRP A O 1
ATOM 569 N N . GLU A 1 75 ? -11.934 2.566 7.023 1.00 92.56 75 GLU A N 1
ATOM 570 C CA . GLU A 1 75 ? -12.872 2.982 8.068 1.00 92.56 75 GLU A CA 1
ATOM 571 C C . GLU A 1 75 ? -14.180 2.185 8.014 1.00 92.56 75 GLU A C 1
ATOM 573 O O . GLU A 1 75 ? -14.754 1.904 9.061 1.00 92.56 75 GLU A O 1
ATOM 578 N N . ALA A 1 76 ? -14.624 1.766 6.825 1.00 92.12 76 ALA A N 1
ATOM 579 C CA . ALA A 1 76 ? -15.814 0.933 6.650 1.00 92.12 76 ALA A CA 1
ATOM 580 C C . ALA A 1 76 ? -15.632 -0.530 7.104 1.00 92.12 76 ALA A C 1
ATOM 582 O O . ALA A 1 76 ? -16.621 -1.256 7.221 1.00 92.12 76 ALA A O 1
ATOM 583 N N . MET A 1 77 ? -14.393 -0.981 7.332 1.00 84.44 77 MET A N 1
ATOM 584 C CA . MET A 1 77 ? -14.097 -2.316 7.864 1.00 84.44 77 MET A CA 1
ATOM 585 C C . MET A 1 77 ? -14.290 -2.402 9.392 1.00 84.44 77 MET A C 1
ATOM 587 O O . MET A 1 77 ? -14.497 -3.503 9.910 1.00 84.44 77 MET A O 1
ATOM 591 N N . GLY A 1 78 ? -14.180 -1.270 10.101 1.00 68.81 78 GLY A N 1
ATOM 592 C CA . GLY A 1 78 ? -14.293 -1.163 11.566 1.00 68.81 78 GLY A CA 1
ATOM 593 C C . GLY A 1 78 ? -15.720 -0.977 12.068 1.00 68.81 78 GLY A C 1
ATOM 594 O O . GLY A 1 78 ? -15.956 -1.362 13.236 1.00 68.81 78 GLY A O 1
#